Protein AF-A0A530Y7B7-F1 (afdb_monomer)

Solvent-accessible surface area (backbone atoms only — not comparable to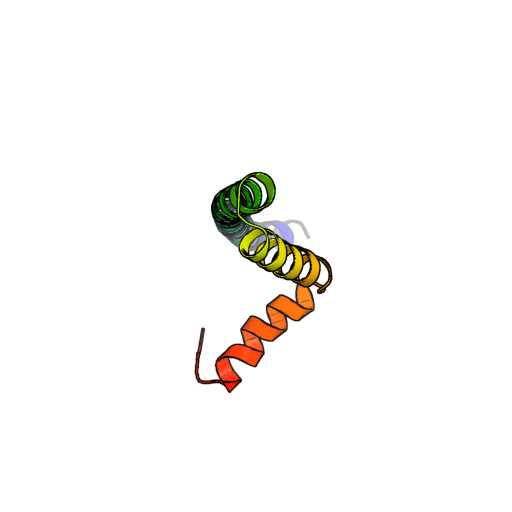 full-atom values): 4636 Å² total; per-residue (Å²): 114,71,68,60,52,64,66,45,45,63,60,50,52,49,53,51,52,50,51,53,53,53,50,50,52,50,52,55,53,49,49,56,53,47,51,56,47,50,50,36,48,73,74,40,59,71,69,53,26,49,52,45,47,55,52,52,54,50,60,72,69,48,58,66,67,57,54,51,48,43,58,70,57,49,36,45,77,76,73,46,81,131

Foldseek 3Di:
DVVVVVVCVVVVVVVVVVCVVVVVVCCVVCVVVVVVLVCCLPPNDPVSVVVSCVVVVVVVPDDVVVVVCCVQPVCVVVVHHD

Secondary structure (DSSP, 8-state):
-HHHHHHHHHHHHHHHHHHHHHHHHHHHHHHHHHHHHHHHHHHS-HHHHHHHHHHHHHHHHS-HHHHHHIIIIIHHHTT---

Radius of gyration: 19.15 Å; Cα contacts (8 Å, |Δi|>4): 21; chains: 1; bounding box: 44×28×51 Å

pLDDT: mean 94.95, std 4.87, range [71.31, 98.5]

Structure (mmCIF, N/CA/C/O backbone):
data_AF-A0A530Y7B7-F1
#
_entry.id   AF-A0A530Y7B7-F1
#
loop_
_atom_site.group_PDB
_atom_site.id
_atom_site.type_symbol
_atom_site.label_atom_id
_atom_site.label_alt_id
_atom_site.label_comp_id
_atom_site.label_asym_id
_atom_site.label_entity_id
_atom_site.label_seq_id
_atom_site.pdbx_PDB_ins_code
_atom_site.Cartn_x
_atom_site.Cartn_y
_atom_site.Cartn_z
_atom_site.occupancy
_atom_site.B_iso_or_equiv
_atom_site.auth_seq_id
_atom_site.auth_comp_id
_atom_site.auth_asym_id
_atom_site.auth_atom_id
_atom_site.pdbx_PDB_model_num
ATOM 1 N N . MET A 1 1 ? 22.190 6.699 -31.179 1.00 73.81 1 MET A N 1
ATOM 2 C CA . MET A 1 1 ? 21.250 7.102 -30.108 1.00 73.81 1 MET A CA 1
ATOM 3 C C . MET A 1 1 ? 19.808 6.684 -30.417 1.00 73.81 1 MET A C 1
ATOM 5 O O . MET A 1 1 ? 19.265 5.907 -29.650 1.00 73.81 1 MET A O 1
ATOM 9 N N . LEU A 1 2 ? 19.215 7.081 -31.554 1.0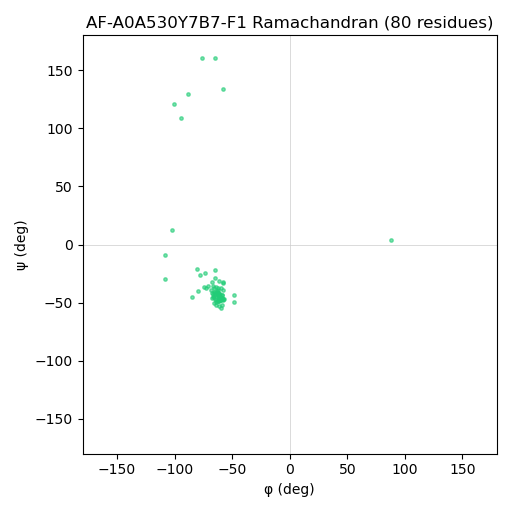0 82.19 2 LEU A N 1
ATOM 10 C CA . LEU A 1 2 ? 17.823 6.729 -31.919 1.00 82.19 2 LEU A CA 1
ATOM 11 C C . LEU A 1 2 ? 17.534 5.215 -31.993 1.00 82.19 2 LEU A C 1
ATOM 13 O O . LEU A 1 2 ? 16.502 4.769 -31.507 1.00 82.19 2 LEU A O 1
ATOM 17 N N . GLY A 1 3 ? 18.468 4.406 -32.510 1.00 88.56 3 GLY A N 1
ATOM 18 C CA . GLY A 1 3 ? 18.307 2.943 -32.544 1.00 88.56 3 GLY A CA 1
ATOM 19 C C . GLY A 1 3 ? 18.258 2.275 -31.160 1.00 88.56 3 GLY A C 1
ATOM 20 O O . GLY A 1 3 ? 17.577 1.271 -30.996 1.00 88.56 3 GLY A O 1
ATOM 21 N N . GLN A 1 4 ? 18.914 2.858 -30.148 1.00 90.19 4 GLN A N 1
ATOM 22 C CA . GLN A 1 4 ? 18.881 2.345 -28.768 1.00 90.19 4 GLN A CA 1
ATOM 23 C C . GLN A 1 4 ? 17.522 2.612 -28.110 1.00 90.19 4 GLN A C 1
ATOM 25 O O . GLN A 1 4 ? 16.992 1.765 -27.400 1.00 90.19 4 GLN A O 1
ATOM 30 N N . ILE A 1 5 ? 16.926 3.771 -28.405 1.00 89.62 5 ILE A N 1
ATOM 31 C CA . ILE A 1 5 ? 15.570 4.108 -27.959 1.00 89.62 5 ILE A CA 1
ATOM 32 C C . ILE A 1 5 ? 14.569 3.145 -28.603 1.00 89.62 5 ILE A C 1
ATOM 34 O O . ILE A 1 5 ? 13.757 2.554 -27.897 1.00 89.62 5 ILE A O 1
ATOM 38 N N . ALA A 1 6 ? 14.671 2.925 -29.918 1.00 92.44 6 ALA A N 1
ATOM 39 C CA . ALA A 1 6 ? 13.792 2.003 -30.637 1.00 92.44 6 ALA A CA 1
ATOM 40 C C . ALA A 1 6 ? 13.877 0.559 -30.106 1.00 92.44 6 ALA A C 1
ATOM 42 O O . ALA A 1 6 ? 12.854 -0.110 -29.998 1.00 92.44 6 ALA A O 1
ATOM 43 N N . TYR A 1 7 ? 15.072 0.104 -29.719 1.00 94.25 7 TYR A N 1
ATOM 44 C CA . TYR A 1 7 ? 15.270 -1.206 -29.093 1.00 94.25 7 TYR A CA 1
ATOM 45 C C . TYR A 1 7 ? 14.629 -1.312 -27.697 1.00 94.25 7 TYR A C 1
ATOM 47 O O . TYR A 1 7 ? 14.099 -2.361 -27.342 1.00 94.25 7 TYR A O 1
ATOM 55 N N . ALA A 1 8 ? 14.639 -0.234 -26.907 1.00 94.25 8 ALA A N 1
ATOM 56 C CA . ALA A 1 8 ? 14.067 -0.217 -25.558 1.00 94.25 8 ALA A CA 1
ATOM 57 C C . ALA A 1 8 ? 12.530 -0.095 -25.536 1.00 94.25 8 ALA A C 1
ATOM 59 O O . ALA A 1 8 ? 11.896 -0.555 -24.585 1.00 94.25 8 ALA A O 1
ATOM 60 N N . LEU A 1 9 ? 11.922 0.502 -26.569 1.00 95.50 9 LEU A N 1
ATOM 61 C CA . LEU A 1 9 ? 10.469 0.706 -26.670 1.00 95.50 9 LEU A CA 1
ATOM 62 C C . LEU A 1 9 ? 9.613 -0.539 -26.371 1.00 95.50 9 LEU A C 1
ATOM 64 O O . LEU A 1 9 ? 8.692 -0.402 -25.567 1.00 95.50 9 LEU A O 1
ATOM 68 N N . PRO A 1 10 ? 9.863 -1.735 -26.941 1.00 94.81 10 PRO A N 1
ATOM 69 C CA . PRO A 1 10 ? 9.051 -2.915 -26.637 1.00 94.81 10 PRO A CA 1
ATOM 70 C C . PRO A 1 10 ? 9.119 -3.324 -25.158 1.00 94.81 10 PRO A C 1
ATOM 72 O O . PRO A 1 10 ? 8.091 -3.653 -24.570 1.00 94.81 10 PRO A O 1
ATOM 75 N N . PHE A 1 11 ? 10.295 -3.241 -24.526 1.00 95.62 11 PHE A N 1
ATOM 76 C CA . PHE A 1 11 ? 10.457 -3.556 -23.102 1.00 95.62 11 PHE A CA 1
ATOM 77 C C . PHE A 1 11 ? 9.733 -2.543 -22.209 1.00 95.62 11 PHE A C 1
ATOM 79 O O . PHE A 1 11 ? 9.065 -2.920 -21.246 1.00 95.62 11 PHE A O 1
ATOM 86 N N . LEU A 1 12 ? 9.816 -1.255 -22.552 1.00 96.06 12 LEU A N 1
ATOM 87 C CA . LEU A 1 12 ? 9.088 -0.201 -21.846 1.00 96.06 12 LEU A CA 1
ATOM 88 C C . LEU A 1 12 ? 7.574 -0.346 -22.020 1.00 96.06 12 LEU A C 1
ATOM 90 O O . LEU A 1 12 ? 6.837 -0.192 -21.049 1.00 96.06 12 LEU A O 1
ATOM 94 N N . ALA A 1 13 ? 7.108 -0.689 -23.223 1.00 97.19 13 ALA A N 1
ATOM 95 C CA . ALA A 1 13 ? 5.697 -0.944 -23.494 1.00 97.19 13 ALA A CA 1
ATOM 96 C C . ALA A 1 13 ? 5.175 -2.143 -22.689 1.00 97.19 13 ALA A C 1
ATOM 98 O O . ALA A 1 13 ? 4.075 -2.083 -22.139 1.00 97.19 13 ALA A O 1
ATOM 99 N N . GLN A 1 14 ? 5.978 -3.202 -22.557 1.00 97.38 14 GLN A N 1
ATOM 100 C CA . GLN A 1 14 ? 5.644 -4.346 -21.714 1.00 97.38 14 GLN A CA 1
ATOM 101 C C . GLN A 1 14 ? 5.553 -3.948 -20.235 1.00 97.38 14 GLN A C 1
ATOM 103 O O . GLN A 1 14 ? 4.551 -4.249 -19.589 1.00 97.38 14 GLN A O 1
ATOM 108 N N . GLY A 1 15 ? 6.554 -3.239 -19.702 1.00 97.44 15 GLY A N 1
ATOM 109 C CA . GLY A 1 15 ? 6.531 -2.758 -18.316 1.00 97.44 15 GLY A CA 1
ATOM 110 C C . GLY A 1 15 ? 5.335 -1.845 -18.038 1.00 97.44 15 GLY A C 1
ATOM 111 O O . GLY A 1 15 ? 4.630 -2.026 -17.048 1.00 97.44 15 GLY A O 1
ATOM 112 N N . PHE A 1 16 ? 5.045 -0.931 -18.964 1.00 97.69 16 PHE A N 1
ATOM 113 C CA . PHE A 1 16 ? 3.877 -0.057 -18.912 1.00 97.69 16 PHE A CA 1
ATOM 114 C C . PHE A 1 16 ? 2.563 -0.847 -18.876 1.00 97.69 16 PHE A C 1
ATOM 116 O O . PHE A 1 16 ? 1.703 -0.568 -18.039 1.00 97.69 16 PHE A O 1
ATOM 123 N N . ALA A 1 17 ? 2.420 -1.866 -19.727 1.00 98.12 17 ALA A N 1
ATOM 124 C CA . ALA A 1 17 ? 1.245 -2.730 -19.721 1.00 98.12 17 ALA A CA 1
ATOM 125 C C . ALA A 1 17 ? 1.088 -3.468 -18.381 1.00 98.12 17 ALA A C 1
ATOM 127 O O . ALA A 1 17 ? -0.022 -3.532 -17.854 1.00 98.12 17 ALA A O 1
ATOM 128 N N . VAL A 1 18 ? 2.180 -3.970 -17.790 1.00 97.62 18 VAL A N 1
ATOM 129 C CA . VAL A 1 18 ? 2.142 -4.597 -16.456 1.00 97.62 18 VAL A CA 1
ATOM 130 C C . VAL A 1 18 ? 1.691 -3.595 -15.395 1.00 97.62 18 VAL A C 1
ATOM 132 O O . VAL A 1 18 ? 0.817 -3.923 -14.593 1.00 97.62 18 VAL A O 1
ATOM 135 N N . THR A 1 19 ? 2.222 -2.369 -15.398 1.00 97.56 19 THR A N 1
ATOM 136 C CA . THR A 1 19 ? 1.782 -1.324 -14.463 1.00 97.56 19 THR A CA 1
ATOM 137 C C . THR A 1 19 ? 0.290 -1.051 -14.604 1.00 97.56 19 THR A C 1
ATOM 139 O O . THR A 1 19 ? -0.409 -1.062 -13.596 1.00 97.56 19 THR A O 1
ATOM 142 N N . LEU A 1 20 ? -0.221 -0.880 -15.828 1.00 98.31 20 LEU A N 1
ATOM 143 C CA . LEU A 1 20 ? -1.652 -0.660 -16.054 1.00 98.31 20 LEU A CA 1
ATOM 144 C C . LEU A 1 20 ? -2.507 -1.805 -15.506 1.00 98.31 20 LEU A C 1
ATOM 1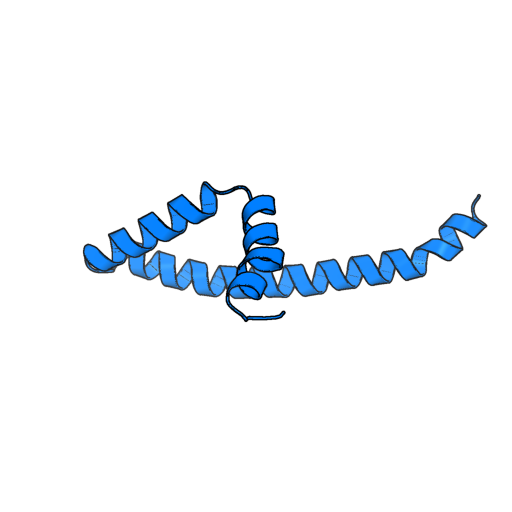46 O O . LEU A 1 20 ? -3.482 -1.551 -14.798 1.00 98.31 20 LEU A O 1
ATOM 150 N N . TRP A 1 21 ? -2.134 -3.052 -15.796 1.00 98.12 21 TRP A N 1
ATOM 151 C CA . TRP A 1 21 ? -2.870 -4.223 -15.322 1.00 98.12 21 TRP A CA 1
ATOM 152 C C . TRP A 1 21 ? -2.885 -4.324 -13.798 1.00 98.12 21 TRP A C 1
ATOM 154 O O . TRP A 1 21 ? -3.950 -4.489 -13.199 1.00 98.12 21 TRP A O 1
ATOM 164 N N . VAL A 1 22 ? -1.723 -4.182 -13.159 1.00 97.56 22 VAL A N 1
ATOM 165 C CA . VAL A 1 22 ? -1.608 -4.257 -11.698 1.00 97.56 22 VAL A CA 1
ATOM 166 C C . VAL A 1 22 ? -2.336 -3.086 -11.039 1.00 97.56 22 VAL A C 1
ATOM 168 O O . VAL A 1 22 ? -3.090 -3.298 -10.091 1.00 97.56 22 VAL A O 1
ATOM 171 N N . SER A 1 23 ? -2.181 -1.862 -11.550 1.00 97.81 23 SER A N 1
ATOM 172 C CA . SER A 1 23 ? -2.887 -0.687 -11.031 1.00 97.81 23 SER A CA 1
ATOM 173 C C . SER A 1 23 ? -4.400 -0.842 -11.137 1.00 97.81 23 SER A C 1
ATOM 175 O O . SER A 1 23 ? -5.096 -0.546 -10.170 1.00 97.81 23 SER A O 1
ATOM 177 N N . LEU A 1 24 ? -4.914 -1.345 -12.263 1.00 98.50 24 LEU A N 1
ATOM 178 C CA . LEU A 1 24 ? -6.347 -1.576 -12.436 1.00 98.50 24 LEU A CA 1
ATOM 179 C C . LEU A 1 24 ? -6.879 -2.572 -11.399 1.00 98.50 24 LEU A C 1
ATOM 181 O O . LEU A 1 24 ? -7.878 -2.290 -10.736 1.00 98.50 24 LEU A O 1
ATOM 185 N N . LEU A 1 25 ? -6.190 -3.701 -11.212 1.00 98.25 25 LEU A N 1
ATOM 186 C CA . LEU A 1 25 ? -6.564 -4.702 -10.211 1.00 98.25 25 LEU A CA 1
ATOM 187 C C . LEU A 1 25 ? -6.542 -4.121 -8.792 1.00 98.25 25 LEU A C 1
ATOM 189 O O . LEU A 1 25 ? -7.514 -4.273 -8.052 1.00 98.25 25 LEU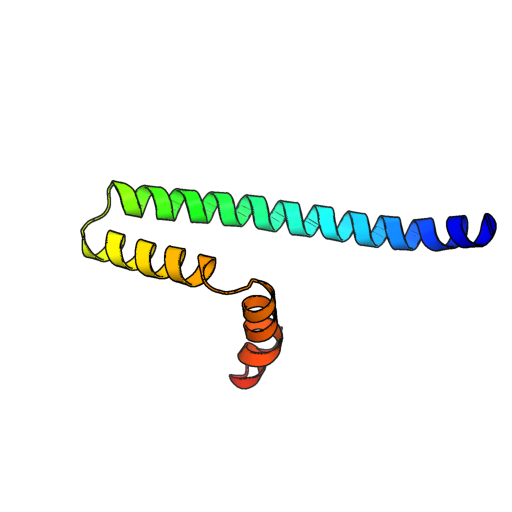 A O 1
ATOM 193 N N . VAL A 1 26 ? -5.472 -3.413 -8.421 1.00 97.06 26 VAL A N 1
ATOM 194 C CA . VAL A 1 26 ? -5.340 -2.793 -7.094 1.00 97.06 26 VAL A CA 1
ATOM 195 C C . VAL A 1 26 ? -6.439 -1.762 -6.857 1.00 97.06 26 VAL A C 1
ATOM 197 O O . VAL A 1 26 ? -7.055 -1.770 -5.791 1.00 97.06 26 VAL A O 1
ATOM 200 N N . VAL A 1 27 ? -6.727 -0.895 -7.830 1.00 98.19 27 VAL A N 1
ATOM 201 C CA . VAL A 1 27 ? -7.785 0.120 -7.713 1.00 98.19 27 VAL A CA 1
ATOM 202 C C . VAL A 1 27 ? -9.146 -0.540 -7.521 1.00 98.19 27 VAL A C 1
ATOM 204 O O . VAL A 1 27 ? -9.858 -0.178 -6.590 1.00 98.19 27 VAL A O 1
ATOM 207 N N . VAL A 1 28 ? -9.498 -1.535 -8.339 1.00 98.50 28 VAL A N 1
ATOM 208 C CA . VAL A 1 28 ? -10.797 -2.218 -8.230 1.00 98.50 28 VAL A CA 1
ATOM 209 C C . VAL A 1 28 ? -10.938 -2.918 -6.875 1.00 98.50 28 VAL A C 1
ATOM 211 O O . VAL A 1 28 ? -11.935 -2.718 -6.180 1.00 98.50 28 VAL A O 1
ATOM 214 N N . LEU A 1 29 ? -9.934 -3.694 -6.461 1.00 98.19 29 LEU A N 1
ATOM 215 C CA . LEU A 1 29 ? -9.979 -4.444 -5.202 1.00 98.19 29 LEU A CA 1
ATOM 216 C C . LEU A 1 29 ? -9.988 -3.520 -3.977 1.00 98.19 29 LEU A C 1
ATOM 218 O O . LEU A 1 29 ? -10.790 -3.715 -3.061 1.00 98.19 29 LEU A O 1
ATOM 222 N N . SER A 1 30 ? -9.132 -2.495 -3.964 1.00 96.88 30 SER A N 1
ATOM 223 C CA . SER A 1 30 ? -9.068 -1.529 -2.860 1.00 96.88 30 SER A CA 1
ATOM 224 C C . SER A 1 30 ? -10.318 -0.661 -2.772 1.00 96.88 30 SER A C 1
ATOM 226 O O . SER A 1 30 ? -10.733 -0.328 -1.664 1.00 96.88 30 SER A O 1
ATOM 228 N N . LEU A 1 31 ? -10.958 -0.342 -3.901 1.00 98.31 31 LEU A N 1
ATOM 229 C CA . LEU A 1 31 ? -12.224 0.379 -3.914 1.00 98.31 31 LEU A CA 1
ATOM 230 C C . LEU A 1 31 ? -13.332 -0.463 -3.279 1.00 98.31 31 LEU A C 1
ATOM 232 O O . LEU A 1 31 ? -14.006 0.018 -2.372 1.00 98.31 31 LEU A O 1
ATOM 236 N N . VAL A 1 32 ? -13.492 -1.721 -3.702 1.00 98.44 32 VAL A N 1
ATOM 237 C CA . VAL A 1 32 ? -14.508 -2.624 -3.136 1.00 98.44 32 VAL A CA 1
ATOM 238 C C . VAL A 1 32 ? -14.283 -2.805 -1.633 1.00 98.44 32 VAL A C 1
ATOM 240 O O . VAL A 1 32 ? -15.189 -2.547 -0.839 1.00 98.44 32 VAL A O 1
ATOM 243 N N . ALA A 1 33 ? -13.063 -3.165 -1.225 1.00 97.69 33 ALA A N 1
ATOM 244 C CA . ALA A 1 33 ? -12.730 -3.347 0.186 1.00 97.69 33 ALA A CA 1
ATOM 245 C C . ALA A 1 33 ? -12.890 -2.045 0.991 1.00 97.69 33 ALA A C 1
ATOM 247 O O . ALA A 1 33 ? -13.453 -2.049 2.086 1.00 97.69 33 ALA A O 1
ATOM 248 N N . GLY A 1 34 ? -12.433 -0.919 0.441 1.00 97.62 34 GLY A N 1
ATOM 249 C CA . GLY A 1 34 ? -12.521 0.403 1.054 1.00 97.62 34 GLY A CA 1
ATOM 250 C C . GLY A 1 34 ? -13.960 0.858 1.271 1.00 97.62 34 GLY A C 1
ATOM 251 O O . GLY A 1 34 ? -14.277 1.368 2.345 1.00 97.62 34 GLY A O 1
ATOM 252 N N . VAL A 1 35 ? -14.848 0.618 0.302 1.00 98.19 35 VAL A N 1
ATOM 253 C CA . VAL A 1 35 ? -16.282 0.906 0.432 1.00 98.19 35 VAL A CA 1
ATOM 254 C C . VAL A 1 35 ? -16.910 0.028 1.512 1.00 98.19 35 VAL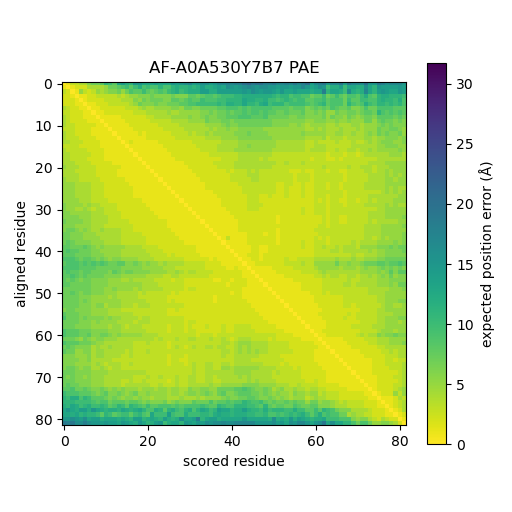 A C 1
ATOM 256 O O . VAL A 1 35 ? -17.589 0.558 2.388 1.00 98.19 35 VAL A O 1
ATOM 259 N N . MET A 1 36 ? -16.645 -1.283 1.520 1.00 97.69 36 MET A N 1
ATOM 260 C CA . MET A 1 36 ? -17.187 -2.186 2.549 1.00 97.69 36 MET A CA 1
ATOM 261 C C . MET A 1 36 ? -16.734 -1.785 3.960 1.00 97.69 36 MET A C 1
ATOM 263 O O . MET A 1 36 ? -17.555 -1.681 4.874 1.00 97.69 36 MET A O 1
ATOM 267 N N . MET A 1 37 ? -15.442 -1.492 4.132 1.00 97.44 37 MET A N 1
ATOM 268 C CA . MET A 1 37 ? -14.900 -0.992 5.397 1.00 97.44 37 MET A CA 1
ATOM 269 C C . MET A 1 37 ? -15.497 0.367 5.776 1.00 97.44 37 MET A C 1
ATOM 271 O O . MET A 1 37 ? -15.857 0.572 6.933 1.00 97.44 37 MET A O 1
ATOM 275 N N . GLY A 1 38 ? -15.653 1.283 4.818 1.00 97.44 38 GLY A N 1
ATOM 276 C CA . GLY A 1 38 ? -16.257 2.599 5.032 1.00 97.44 38 GLY A CA 1
ATOM 277 C C . GLY A 1 38 ? -17.714 2.517 5.490 1.00 97.44 38 GLY A C 1
ATOM 278 O O . GLY A 1 38 ? -18.097 3.193 6.443 1.00 97.44 38 GLY A O 1
ATOM 279 N N . VAL A 1 39 ? -18.511 1.632 4.888 1.00 97.94 39 VAL A N 1
ATOM 280 C CA . VAL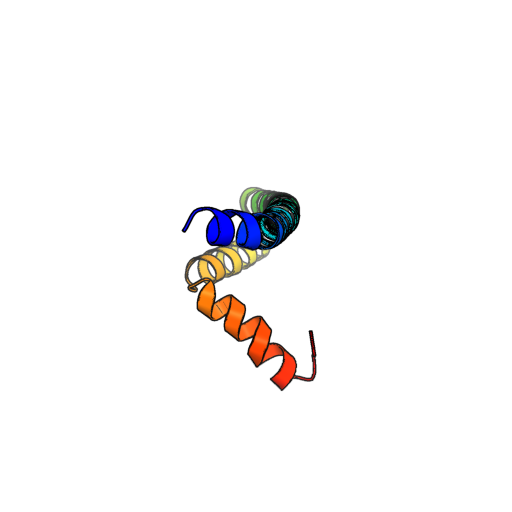 A 1 39 ? -19.888 1.354 5.326 1.00 97.94 39 VAL A CA 1
ATOM 281 C C . VAL A 1 39 ? -19.892 0.813 6.758 1.00 97.94 39 VAL A C 1
ATOM 283 O O . VAL A 1 39 ? -20.626 1.328 7.605 1.00 97.94 39 VAL A O 1
ATOM 286 N N . GLY A 1 40 ? -19.027 -0.159 7.066 1.00 97.12 40 GLY A N 1
ATOM 287 C CA . GLY A 1 40 ? -18.876 -0.696 8.423 1.00 97.12 40 GLY A CA 1
ATOM 288 C C . GLY A 1 40 ? -18.414 0.349 9.445 1.00 97.12 40 GLY A C 1
ATOM 289 O O . GLY A 1 40 ? -18.821 0.308 10.603 1.00 97.12 40 GLY A O 1
ATOM 290 N N . LEU A 1 41 ? -17.616 1.329 9.021 1.00 97.06 41 LEU A N 1
ATOM 291 C CA . LEU A 1 41 ? -17.147 2.423 9.867 1.00 97.06 41 LEU A CA 1
ATOM 292 C C . LEU A 1 41 ? -18.260 3.419 10.230 1.00 97.06 41 LEU A C 1
ATOM 294 O O . LEU A 1 41 ? -18.235 3.985 11.328 1.00 97.06 41 LEU A O 1
ATOM 298 N N . VAL A 1 42 ? -19.194 3.667 9.307 1.00 97.69 42 VAL A N 1
ATOM 299 C CA . VAL A 1 42 ? -20.290 4.634 9.486 1.00 97.69 42 VAL A CA 1
ATOM 300 C C . VAL A 1 42 ? -21.475 4.008 10.219 1.00 97.69 42 VAL A C 1
ATOM 302 O O . VAL A 1 42 ? -21.999 4.621 11.145 1.00 97.69 42 VAL A O 1
ATOM 305 N N . TYR A 1 43 ? -21.879 2.799 9.828 1.00 97.56 43 TYR A N 1
ATOM 306 C CA . TYR A 1 43 ? -23.119 2.172 10.303 1.00 97.56 43 TYR A CA 1
ATOM 307 C C . TYR A 1 43 ? -22.901 0.999 11.269 1.00 97.56 43 TYR A C 1
ATOM 309 O O . TYR A 1 43 ? -23.862 0.492 11.844 1.00 97.5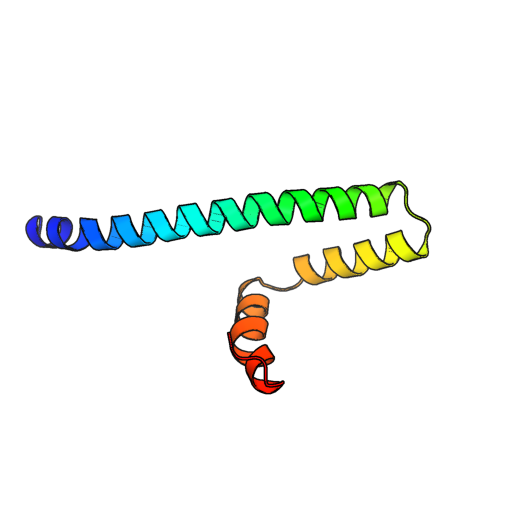6 43 TYR A O 1
ATOM 317 N N . GLY A 1 44 ? -21.662 0.536 11.444 1.00 96.25 44 GLY A N 1
ATOM 318 C CA . GLY A 1 44 ? -21.353 -0.615 12.289 1.00 96.25 44 GLY A CA 1
ATOM 319 C C . GLY A 1 44 ? -21.375 -0.322 13.795 1.00 96.25 44 GLY A C 1
ATOM 320 O O . GLY A 1 44 ? -21.223 0.827 14.221 1.00 96.25 44 GLY A O 1
ATOM 321 N N . PRO A 1 45 ? -21.502 -1.369 14.632 1.00 97.12 45 PRO A N 1
ATOM 322 C CA . PRO A 1 45 ? -21.415 -1.236 16.083 1.00 97.12 45 PRO A CA 1
ATOM 323 C C . PRO A 1 45 ? -20.007 -0.794 16.512 1.00 97.12 45 PRO A C 1
ATOM 325 O O . PRO A 1 45 ? -19.030 -0.971 15.779 1.00 97.12 45 PRO A O 1
ATOM 328 N N . ALA A 1 46 ? -19.884 -0.256 17.730 1.00 96.94 46 ALA A N 1
ATOM 329 C CA . ALA A 1 46 ? -18.628 0.309 18.232 1.00 96.94 46 ALA A CA 1
ATOM 330 C C . ALA A 1 46 ? -17.390 -0.600 18.032 1.00 96.94 46 ALA A C 1
ATOM 332 O O . ALA A 1 46 ? -16.379 -0.081 17.558 1.00 96.94 46 ALA A O 1
ATOM 333 N N . PRO A 1 47 ? -17.436 -1.927 18.283 1.00 96.88 47 PRO A N 1
ATOM 334 C CA . PRO A 1 47 ? -16.275 -2.795 18.068 1.00 96.88 47 PRO A CA 1
ATOM 335 C C . PRO A 1 47 ? -15.810 -2.845 16.606 1.00 96.88 47 PRO A C 1
ATOM 337 O O . PRO A 1 47 ? -14.615 -2.742 16.337 1.00 96.88 47 PRO A O 1
ATOM 340 N N . LEU A 1 48 ? -16.745 -2.940 15.653 1.00 97.25 48 LEU A N 1
ATOM 341 C CA . LEU A 1 48 ? -16.425 -2.970 14.223 1.00 97.25 48 LEU A CA 1
ATOM 342 C C . LEU A 1 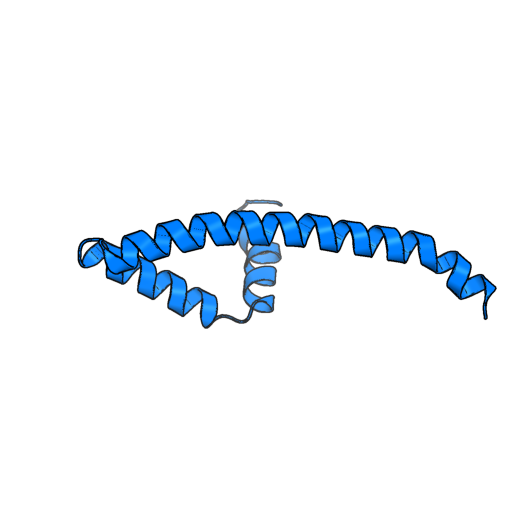48 ? -15.799 -1.646 13.779 1.00 97.25 48 LEU A C 1
ATOM 344 O O . LEU A 1 48 ? -14.796 -1.631 13.067 1.00 97.25 48 LEU A O 1
ATOM 348 N N . ARG A 1 49 ? -16.353 -0.530 14.260 1.00 97.31 49 ARG A N 1
ATOM 349 C CA . ARG A 1 49 ? -15.827 0.808 13.983 1.00 97.31 49 ARG A CA 1
ATOM 350 C C . ARG A 1 49 ? -14.380 0.954 14.452 1.00 97.31 49 ARG A C 1
ATOM 352 O O . ARG A 1 49 ? -13.562 1.507 13.721 1.00 97.31 49 ARG A O 1
ATOM 359 N N . TRP A 1 50 ? -14.060 0.460 15.647 1.00 97.75 50 TRP A N 1
ATOM 360 C CA . TRP A 1 50 ? -12.694 0.473 16.174 1.00 97.75 50 TRP A CA 1
ATOM 361 C C . TRP A 1 50 ? -11.754 -0.420 15.369 1.00 97.75 50 TRP A C 1
ATOM 363 O O . TRP A 1 50 ? -10.672 0.037 15.008 1.00 97.75 50 TRP A O 1
ATOM 373 N N . ALA A 1 51 ? -12.175 -1.639 15.021 1.00 97.44 51 ALA A N 1
ATOM 374 C CA . ALA A 1 51 ? -11.370 -2.544 14.202 1.00 97.44 51 ALA A CA 1
ATOM 375 C C . ALA A 1 51 ? -11.003 -1.915 12.846 1.00 97.44 51 ALA A C 1
ATOM 377 O O . ALA A 1 51 ? -9.832 -1.902 12.466 1.00 97.44 51 ALA A O 1
ATOM 378 N N . VAL A 1 52 ? -11.981 -1.315 12.154 1.00 97.56 52 VAL A N 1
ATOM 379 C CA . VAL A 1 52 ? -11.747 -0.638 10.868 1.00 97.56 52 VAL A CA 1
ATOM 380 C C . VAL A 1 52 ? -10.832 0.580 11.024 1.00 97.56 52 VAL A C 1
ATOM 382 O O . VAL A 1 52 ? -9.951 0.779 10.189 1.00 97.56 52 VAL A O 1
ATOM 385 N N . ARG A 1 53 ? -10.999 1.386 12.085 1.00 96.88 53 ARG A N 1
ATOM 386 C CA . ARG A 1 53 ? -10.120 2.541 12.361 1.00 96.88 53 ARG A CA 1
ATOM 387 C C . ARG A 1 53 ? -8.684 2.111 12.584 1.00 96.88 53 ARG A C 1
ATOM 389 O O . ARG A 1 53 ? -7.806 2.596 11.888 1.00 96.88 53 ARG A O 1
ATOM 396 N N . ILE A 1 54 ? -8.466 1.166 13.496 1.00 97.75 54 ILE A N 1
ATOM 397 C CA . ILE A 1 54 ? -7.126 0.667 13.817 1.00 97.75 54 ILE A CA 1
ATOM 398 C C . ILE A 1 54 ? -6.458 0.131 12.551 1.00 97.75 54 ILE A C 1
ATOM 400 O O . ILE A 1 54 ? -5.322 0.503 12.263 1.00 97.75 54 ILE A O 1
ATOM 404 N N . PHE A 1 55 ? -7.166 -0.682 11.763 1.00 96.19 55 PHE A N 1
ATOM 405 C CA . PHE A 1 55 ? -6.641 -1.197 10.502 1.00 96.19 55 PHE A CA 1
ATOM 406 C C . PHE A 1 55 ? -6.285 -0.072 9.515 1.00 96.19 55 PHE A C 1
ATOM 408 O O . PHE A 1 55 ? -5.146 0.004 9.058 1.00 96.19 55 PHE A O 1
ATOM 415 N N . SER A 1 56 ? -7.230 0.824 9.211 1.00 96.38 56 SER A N 1
ATOM 416 C CA . SER A 1 56 ? -7.028 1.920 8.254 1.00 96.38 56 SER A CA 1
ATOM 417 C C . SER A 1 56 ? -5.890 2.850 8.677 1.00 96.38 56 SER A C 1
ATOM 419 O O . SER A 1 56 ? -5.029 3.179 7.861 1.00 96.38 56 SER A O 1
ATOM 421 N N . ASP A 1 57 ? -5.876 3.268 9.940 1.00 96.69 57 ASP A N 1
ATOM 422 C CA . ASP A 1 57 ? -4.898 4.221 10.463 1.00 96.69 57 ASP A CA 1
ATOM 423 C C . ASP A 1 57 ? -3.497 3.596 10.505 1.00 96.69 57 ASP A C 1
ATOM 425 O O . ASP A 1 57 ? -2.526 4.243 10.113 1.00 96.69 57 ASP A O 1
ATOM 429 N N . THR A 1 58 ? -3.390 2.312 10.868 1.00 96.75 58 THR A N 1
ATOM 430 C CA . THR A 1 58 ? -2.112 1.580 10.854 1.00 96.75 58 THR A CA 1
ATOM 431 C C . THR A 1 58 ? -1.564 1.451 9.439 1.00 96.75 58 THR A C 1
ATOM 433 O O . THR A 1 58 ? -0.421 1.824 9.186 1.00 96.75 58 THR A O 1
ATOM 436 N N . ILE A 1 59 ? -2.372 0.967 8.490 1.00 95.25 59 ILE A N 1
ATOM 437 C CA . ILE A 1 59 ? -1.914 0.743 7.111 1.00 95.25 59 ILE A CA 1
ATOM 438 C C . ILE A 1 59 ? -1.514 2.061 6.436 1.00 95.25 59 ILE A C 1
ATOM 440 O O . ILE A 1 59 ? -0.533 2.090 5.700 1.00 95.25 59 ILE A O 1
ATOM 444 N N . ARG A 1 60 ? -2.222 3.162 6.714 1.00 94.88 60 ARG A N 1
ATOM 445 C CA . ARG A 1 60 ? -1.874 4.499 6.199 1.00 94.88 60 ARG A CA 1
ATOM 446 C C . ARG A 1 60 ? -0.654 5.114 6.886 1.00 94.88 60 ARG A C 1
ATOM 448 O O . ARG A 1 60 ? -0.011 5.975 6.293 1.00 94.88 60 ARG A O 1
ATOM 455 N N . GLY A 1 61 ? -0.351 4.697 8.114 1.00 97.31 61 GLY A N 1
ATOM 456 C CA . GLY A 1 61 ? 0.831 5.132 8.857 1.00 97.31 61 GLY A CA 1
ATOM 457 C C . GLY A 1 61 ? 2.118 4.401 8.465 1.00 97.31 61 GLY A C 1
ATOM 458 O O . GLY A 1 61 ? 3.205 4.923 8.704 1.00 97.31 61 GLY A O 1
ATOM 459 N N . ILE A 1 62 ? 2.022 3.213 7.857 1.00 97.12 62 ILE A N 1
ATOM 460 C CA . ILE A 1 62 ? 3.190 2.425 7.443 1.00 97.12 62 ILE A CA 1
ATOM 461 C C . ILE A 1 62 ? 3.619 2.829 6.020 1.00 97.12 62 ILE A C 1
ATOM 463 O O . ILE A 1 62 ? 2.795 2.814 5.103 1.00 97.12 62 ILE A O 1
ATOM 467 N N . PRO A 1 63 ? 4.912 3.130 5.779 1.00 97.06 63 PRO A N 1
ATOM 468 C CA . PRO A 1 63 ? 5.412 3.365 4.429 1.00 97.06 63 PRO A CA 1
ATOM 469 C C . PRO A 1 63 ? 5.166 2.153 3.526 1.00 97.06 63 PRO A C 1
ATOM 471 O O . PRO A 1 63 ? 5.494 1.024 3.891 1.00 97.06 63 PRO A O 1
ATOM 474 N N . ILE A 1 64 ? 4.666 2.373 2.307 1.00 95.31 64 ILE A N 1
ATOM 475 C CA . ILE A 1 64 ? 4.305 1.267 1.406 1.00 95.31 64 ILE A CA 1
ATOM 476 C C . ILE A 1 64 ? 5.480 0.331 1.095 1.00 95.31 64 ILE A C 1
ATOM 478 O O . ILE A 1 64 ? 5.292 -0.874 0.973 1.00 95.31 64 ILE A O 1
ATOM 482 N N . LEU A 1 65 ? 6.706 0.861 1.049 1.00 96.25 65 LEU A N 1
ATOM 483 C CA . LEU A 1 65 ? 7.913 0.060 0.849 1.00 96.25 65 LEU A CA 1
ATOM 484 C C . LEU A 1 65 ? 8.126 -0.958 1.982 1.00 96.25 65 LEU A C 1
ATOM 486 O O . LEU A 1 65 ? 8.517 -2.092 1.720 1.00 96.25 65 LEU A O 1
ATOM 490 N N . VAL A 1 66 ? 7.814 -0.581 3.227 1.00 96.38 66 VAL A N 1
ATOM 491 C CA . VAL A 1 66 ? 7.886 -1.482 4.387 1.00 96.38 66 VAL A CA 1
ATOM 492 C C . VAL A 1 66 ? 6.844 -2.589 4.261 1.00 96.38 66 VAL A C 1
ATOM 494 O O . VAL A 1 66 ? 7.172 -3.748 4.495 1.00 96.38 66 VAL A O 1
ATOM 497 N N . LEU A 1 67 ? 5.618 -2.262 3.836 1.00 94.88 67 LEU A N 1
ATOM 498 C CA . LEU A 1 67 ? 4.577 -3.268 3.586 1.00 94.88 67 LEU A CA 1
ATOM 499 C C . LEU A 1 67 ? 4.993 -4.244 2.480 1.00 94.88 67 LEU A C 1
ATOM 501 O O . LEU A 1 67 ? 4.837 -5.451 2.644 1.00 94.88 67 LEU A O 1
ATOM 505 N N . ILE A 1 68 ? 5.570 -3.742 1.384 1.00 94.31 68 ILE A N 1
ATOM 506 C CA . ILE A 1 68 ? 6.069 -4.579 0.284 1.00 94.31 68 ILE A CA 1
ATOM 507 C C . ILE A 1 68 ? 7.173 -5.516 0.782 1.00 94.31 68 ILE A C 1
ATOM 509 O O . ILE A 1 68 ? 7.123 -6.711 0.502 1.00 94.31 68 ILE A O 1
ATOM 513 N N . PHE A 1 69 ? 8.139 -5.017 1.558 1.00 94.50 69 PHE A N 1
ATOM 514 C CA . PHE A 1 69 ? 9.188 -5.863 2.131 1.00 94.50 69 PHE A CA 1
ATOM 515 C C . PHE A 1 69 ? 8.661 -6.864 3.152 1.00 94.50 69 PHE A C 1
ATOM 517 O O . PHE A 1 69 ? 9.124 -8.001 3.171 1.00 94.50 69 PHE A O 1
ATOM 524 N N . PHE A 1 70 ? 7.678 -6.486 3.966 1.00 93.00 70 PHE A N 1
ATOM 525 C CA . PHE A 1 70 ? 7.029 -7.418 4.879 1.00 93.00 70 PHE A CA 1
ATOM 526 C C . PHE A 1 70 ? 6.350 -8.559 4.117 1.00 93.00 70 PHE A C 1
ATOM 528 O O . PHE A 1 70 ? 6.494 -9.718 4.493 1.00 93.00 70 PHE A O 1
ATOM 535 N N . VAL A 1 71 ? 5.665 -8.257 3.012 1.00 92.75 71 VAL A N 1
ATOM 536 C CA . VAL A 1 71 ? 5.045 -9.291 2.178 1.00 92.75 71 VAL A CA 1
ATOM 537 C C . VAL A 1 71 ? 6.098 -10.153 1.486 1.00 92.75 71 VAL A C 1
ATOM 539 O O . VAL A 1 71 ? 6.004 -11.372 1.520 1.00 92.75 71 VAL A O 1
ATOM 542 N N . TYR A 1 72 ? 7.120 -9.541 0.896 1.00 92.38 72 TYR A N 1
ATOM 543 C CA . TYR A 1 72 ? 8.103 -10.261 0.090 1.00 92.38 72 TYR A CA 1
ATOM 544 C C . TYR A 1 72 ? 9.097 -11.084 0.925 1.00 92.38 72 TYR A C 1
ATOM 546 O O . TYR A 1 72 ? 9.471 -12.178 0.521 1.00 92.38 72 TYR A O 1
ATOM 554 N N . TYR A 1 73 ? 9.516 -10.591 2.094 1.00 92.31 73 TYR A N 1
ATOM 555 C CA . TYR A 1 73 ? 10.504 -11.263 2.949 1.00 92.31 73 TYR A CA 1
ATOM 556 C C . TYR A 1 73 ? 9.906 -11.865 4.227 1.00 92.31 73 TYR A C 1
ATOM 558 O O . TYR A 1 73 ? 10.418 -12.862 4.731 1.00 92.31 73 TYR A O 1
ATOM 566 N N . GLY A 1 74 ? 8.827 -11.288 4.763 1.00 92.69 74 GLY A N 1
ATOM 567 C CA . GLY A 1 74 ? 8.203 -11.745 6.008 1.00 92.69 74 GLY A CA 1
ATOM 568 C C . GLY A 1 74 ? 7.308 -12.973 5.836 1.00 92.69 74 GLY A C 1
ATOM 569 O O . GLY A 1 74 ? 7.362 -13.873 6.672 1.00 92.69 74 GLY A O 1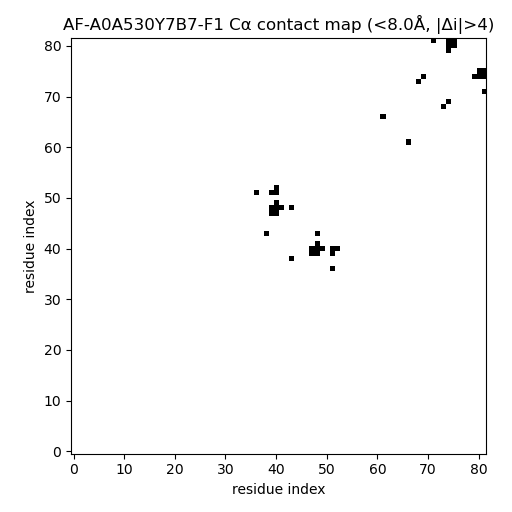
ATOM 570 N N . LEU A 1 75 ? 6.524 -13.062 4.753 1.00 91.75 75 LEU A N 1
ATOM 571 C CA . LEU A 1 75 ? 5.697 -14.252 4.484 1.00 91.75 75 LEU A CA 1
ATOM 572 C C . LEU A 1 75 ? 6.533 -15.533 4.289 1.00 91.75 75 LEU A C 1
ATOM 574 O O . LEU A 1 75 ? 6.196 -16.544 4.913 1.00 91.75 75 LEU A O 1
ATOM 578 N N . PRO A 1 76 ? 7.646 -15.518 3.528 1.00 92.19 76 PRO A N 1
ATOM 579 C CA . PRO A 1 76 ? 8.510 -16.694 3.417 1.00 92.19 76 PRO A CA 1
ATOM 580 C C . PRO A 1 76 ? 9.060 -17.175 4.762 1.00 92.19 76 PRO A C 1
ATOM 582 O O . PRO A 1 76 ? 9.181 -18.379 4.978 1.00 92.19 76 PRO A O 1
ATOM 585 N N . ALA A 1 77 ? 9.318 -16.265 5.710 1.00 89.88 77 ALA A N 1
ATOM 586 C CA . ALA A 1 77 ? 9.797 -16.623 7.047 1.00 89.88 77 ALA A CA 1
ATOM 587 C C . ALA A 1 77 ? 8.779 -17.442 7.866 1.00 89.88 77 ALA A C 1
ATOM 589 O O . ALA A 1 77 ? 9.174 -18.159 8.784 1.00 89.88 77 ALA A O 1
ATOM 590 N N . VAL A 1 78 ? 7.486 -17.375 7.523 1.00 91.75 78 VAL A N 1
ATOM 591 C CA . VAL A 1 78 ? 6.419 -18.200 8.121 1.00 91.75 78 VAL A CA 1
ATOM 592 C C . VAL A 1 78 ? 5.995 -19.374 7.226 1.00 91.75 78 VAL A C 1
ATOM 594 O O . VAL A 1 78 ? 4.979 -20.016 7.486 1.00 91.75 78 VAL A O 1
ATOM 597 N N . GLY A 1 79 ? 6.773 -19.681 6.181 1.00 89.81 79 GLY A N 1
ATOM 598 C CA . GLY A 1 79 ? 6.557 -20.820 5.281 1.00 89.81 79 GLY A CA 1
ATOM 599 C C . GLY A 1 79 ? 5.633 -20.548 4.088 1.00 89.81 79 GLY A C 1
ATOM 600 O O . GLY A 1 79 ? 5.365 -21.465 3.309 1.00 89.81 79 GLY A O 1
ATOM 601 N N . LEU A 1 80 ? 5.162 -19.309 3.911 1.00 88.62 80 LEU A N 1
ATOM 602 C CA . LEU A 1 80 ? 4.343 -18.901 2.768 1.00 88.62 80 LEU A CA 1
ATOM 603 C C . LEU A 1 80 ? 5.234 -18.303 1.677 1.00 88.62 80 LEU A C 1
ATOM 605 O O . LEU A 1 80 ? 5.750 -17.200 1.821 1.00 88.62 80 LEU A O 1
ATOM 609 N N . HIS A 1 81 ? 5.397 -19.030 0.576 1.00 81.06 81 HIS A N 1
ATOM 610 C CA . HIS A 1 81 ? 6.207 -18.602 -0.562 1.00 81.06 81 HIS A CA 1
ATOM 611 C C . HIS A 1 81 ? 5.274 -18.056 -1.651 1.00 81.06 81 HIS A C 1
ATOM 613 O O . HIS A 1 81 ? 4.363 -18.767 -2.079 1.00 81.06 81 HIS A O 1
ATOM 619 N N . LEU A 1 82 ? 5.471 -16.791 -2.033 1.00 71.31 82 LEU A N 1
ATOM 620 C CA . LEU A 1 82 ? 4.782 -16.116 -3.141 1.00 71.31 82 LEU A CA 1
ATOM 621 C C . LEU A 1 82 ? 5.598 -16.221 -4.432 1.00 71.31 82 LEU A C 1
ATOM 623 O O . LEU A 1 82 ? 6.845 -16.177 -4.331 1.00 71.31 82 LEU A O 1
#

Sequence (82 aa):
MLGQIAYALPFLAQGFAVTLWVSLLVVVLSLVAGVMMGVGLVYGPAPLRWAVRIFSDTIRGIPILVLIFFVYYGLPAVGLHL

Mean predicted aligned error: 4.31 Å